Protein AF-A0A7V2MCQ6-F1 (afdb_monomer_lite)

Sequence (87 aa):
MKAKPKTSSLWVVYVVAFDDSDDTEQSHIEPFVGKEPLEAKASDELTEQEARLISLVRGGQLVAIVEGDEAAAEHVRKTVEADVIRK

Secondary structure (DSSP, 8-state):
-PPPP--PPEEEEEEE---TTS--TT--PPPEEEEEEE---S-HHHHHHHHHHHHHHTT-EEEEEEES-HHHHHHHHHHHHHHHHT-

pLDDT: mean 79.1, std 16.35, range [42.28, 96.62]

Radius of gyration: 15.65 Å; chains: 1; bounding box: 35×23×56 Å

Structure (mmCIF, N/CA/C/O backbone):
data_AF-A0A7V2MCQ6-F1
#
_entry.id   AF-A0A7V2MCQ6-F1
#
loop_
_atom_site.group_PDB
_atom_site.id
_atom_site.type_symbol
_atom_site.label_atom_id
_atom_site.label_alt_id
_atom_site.label_comp_id
_atom_site.label_asym_id
_atom_site.label_entity_id
_atom_site.label_seq_id
_atom_site.pdbx_PDB_ins_code
_atom_site.Cartn_x
_atom_site.Cartn_y
_atom_site.Cartn_z
_atom_site.occupancy
_atom_site.B_iso_or_equiv
_atom_site.auth_seq_id
_atom_site.auth_comp_id
_atom_site.auth_asym_id
_atom_site.auth_atom_id
_atom_site.pdbx_PDB_model_num
ATOM 1 N N . MET A 1 1 ? -18.252 0.041 31.828 1.00 46.69 1 MET A N 1
ATOM 2 C CA . MET A 1 1 ? -16.881 -0.119 31.293 1.00 46.69 1 MET A CA 1
ATOM 3 C C . MET A 1 1 ? -16.879 0.477 29.893 1.00 46.69 1 MET A C 1
ATOM 5 O O . MET A 1 1 ? -17.610 -0.026 29.054 1.00 46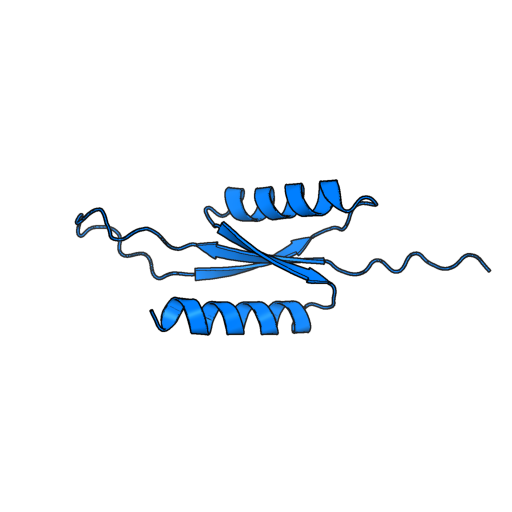.69 1 MET A O 1
ATOM 9 N N . LYS A 1 2 ? -16.188 1.601 29.655 1.00 42.28 2 LYS A N 1
ATOM 10 C CA . LYS A 1 2 ? -16.066 2.155 28.296 1.00 42.28 2 LYS A CA 1
ATOM 11 C C . LYS A 1 2 ? -15.069 1.282 27.534 1.00 42.28 2 LYS A C 1
ATOM 13 O O . LYS A 1 2 ? -13.945 1.121 28.004 1.00 42.28 2 LYS A O 1
ATOM 18 N N . ALA A 1 3 ? -15.492 0.680 26.425 1.00 45.97 3 ALA A N 1
ATOM 19 C CA . ALA A 1 3 ? -14.585 -0.033 25.535 1.00 45.97 3 ALA A CA 1
ATOM 20 C C . ALA A 1 3 ? -13.487 0.946 25.092 1.00 45.97 3 ALA A C 1
ATOM 22 O O . ALA A 1 3 ? -13.796 2.041 24.618 1.00 45.97 3 ALA A O 1
ATOM 23 N N . LYS A 1 4 ? -12.213 0.589 25.303 1.00 44.22 4 LYS A N 1
ATOM 24 C CA . LYS A 1 4 ? -11.108 1.311 24.664 1.00 44.22 4 LYS A CA 1
ATOM 25 C C . LYS A 1 4 ? -11.351 1.239 23.153 1.00 44.22 4 LYS A C 1
ATOM 27 O O . LYS A 1 4 ? -11.622 0.132 22.680 1.00 44.22 4 LYS A O 1
ATOM 32 N N . PRO A 1 5 ? -11.274 2.355 22.410 1.00 48.50 5 PRO A N 1
ATOM 33 C CA . PRO A 1 5 ? -11.290 2.273 20.960 1.00 48.50 5 PRO A CA 1
ATOM 34 C C . PRO A 1 5 ? -10.132 1.356 20.560 1.00 48.50 5 PRO A C 1
ATOM 36 O O . PRO A 1 5 ? -8.984 1.601 20.934 1.00 48.50 5 PRO A O 1
ATOM 39 N N . LYS A 1 6 ? -10.446 0.243 19.892 1.00 51.81 6 LYS A N 1
ATOM 40 C CA . LYS A 1 6 ? -9.437 -0.515 19.158 1.00 51.81 6 LYS A CA 1
ATOM 41 C C . LYS A 1 6 ? -8.981 0.434 18.057 1.00 51.81 6 LYS A C 1
ATOM 43 O O . LYS A 1 6 ? -9.685 0.593 17.072 1.00 51.81 6 LYS A O 1
ATOM 48 N N . THR A 1 7 ? -7.860 1.111 18.256 1.00 54.75 7 THR A N 1
ATOM 49 C CA . THR A 1 7 ? -7.079 1.643 17.143 1.00 54.75 7 THR A CA 1
ATOM 50 C C . THR A 1 7 ? -6.604 0.425 16.366 1.00 54.75 7 THR A C 1
ATOM 52 O O . THR A 1 7 ? -5.610 -0.193 16.746 1.00 54.75 7 THR A O 1
ATOM 55 N N . SER A 1 8 ? -7.380 -0.018 15.375 1.00 63.19 8 SER A N 1
ATOM 56 C CA . SER A 1 8 ? -6.834 -0.906 14.363 1.00 63.19 8 SER A CA 1
ATOM 57 C C . SER A 1 8 ? -5.802 -0.098 13.592 1.00 63.19 8 SER A C 1
ATOM 59 O O . SER A 1 8 ? -6.067 1.014 13.137 1.00 63.19 8 SER A O 1
ATOM 61 N N . SER A 1 9 ? -4.576 -0.608 13.554 1.00 83.06 9 SER A N 1
ATOM 62 C CA . SER A 1 9 ? -3.528 0.009 12.758 1.00 83.06 9 SER A CA 1
ATOM 63 C C . SER A 1 9 ? -3.862 -0.252 11.294 1.00 83.06 9 SER A C 1
ATOM 65 O O . SER A 1 9 ? -4.121 -1.390 10.900 1.00 83.06 9 SER A O 1
ATOM 67 N N . LEU A 1 10 ? -3.919 0.808 10.502 1.00 89.19 10 LEU A N 1
ATOM 68 C CA . LEU A 1 10 ? -4.092 0.704 9.064 1.00 89.19 10 LEU A CA 1
ATOM 69 C C . LEU A 1 10 ? -2.731 0.876 8.405 1.00 89.19 10 LEU A C 1
ATOM 71 O O . LEU A 1 10 ? -1.856 1.559 8.933 1.00 89.19 10 LEU A O 1
ATOM 75 N N . TRP A 1 11 ? -2.548 0.242 7.257 1.00 92.12 11 TRP A N 1
ATOM 76 C CA . TRP A 1 11 ? -1.323 0.319 6.479 1.00 92.12 11 TRP A CA 1
ATOM 77 C C . TRP A 1 11 ? -1.653 0.530 5.015 1.00 92.12 11 TRP A C 1
ATOM 79 O O . TRP A 1 11 ? -2.578 -0.072 4.476 1.00 92.12 11 TRP A O 1
ATOM 8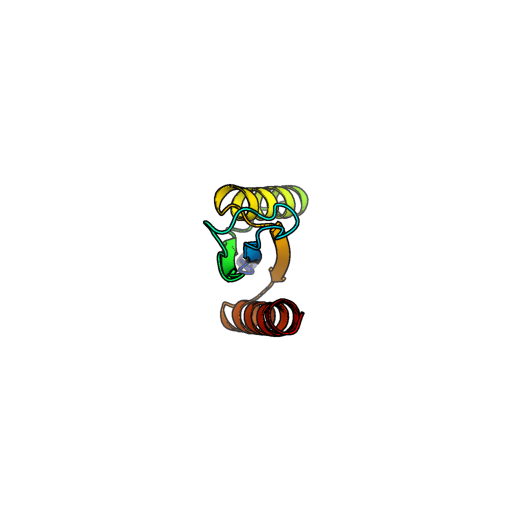9 N N . VAL A 1 12 ? -0.864 1.366 4.364 1.00 94.19 12 VAL A N 1
ATOM 90 C CA . VAL A 1 12 ? -0.918 1.610 2.929 1.00 94.19 12 VAL A CA 1
ATOM 91 C C . VAL A 1 12 ? 0.167 0.780 2.276 1.00 94.19 12 VAL A C 1
ATOM 93 O O . VAL A 1 12 ? 1.307 0.832 2.727 1.00 94.19 12 VAL A O 1
ATOM 96 N N . VAL A 1 13 ? -0.163 0.054 1.213 1.00 95.19 13 VAL A N 1
ATOM 97 C CA . VAL A 1 13 ? 0.810 -0.585 0.320 1.00 95.19 13 VAL A CA 1
ATOM 98 C C . VAL A 1 13 ? 0.714 0.089 -1.042 1.00 95.19 13 VAL A C 1
ATOM 100 O O . VAL A 1 13 ? -0.381 0.220 -1.597 1.00 95.19 13 VAL A O 1
ATOM 103 N N . TYR A 1 14 ? 1.853 0.518 -1.577 1.00 94.81 14 TYR A N 1
ATOM 104 C CA . TYR A 1 14 ? 1.938 1.252 -2.836 1.00 94.81 14 TYR A CA 1
ATOM 105 C C . TYR A 1 14 ? 3.084 0.743 -3.707 1.00 94.81 14 TYR A C 1
ATOM 107 O O . TYR A 1 14 ? 4.062 0.188 -3.206 1.00 94.81 14 TYR A O 1
ATOM 115 N N . VAL A 1 15 ? 2.963 0.948 -5.015 1.00 93.38 15 VAL A N 1
ATOM 116 C CA . VAL A 1 15 ? 3.981 0.581 -6.006 1.00 93.38 15 VAL A CA 1
ATOM 117 C C . VAL A 1 15 ? 4.485 1.839 -6.690 1.00 93.38 15 VAL A C 1
ATOM 119 O O . VAL A 1 15 ? 3.691 2.634 -7.183 1.00 93.38 15 VAL A O 1
ATOM 122 N N . VAL A 1 16 ? 5.799 2.011 -6.731 1.00 89.44 16 VAL A N 1
ATOM 123 C CA . VAL A 1 16 ? 6.483 3.009 -7.551 1.00 89.44 16 VAL A CA 1
ATOM 124 C C . VAL A 1 16 ? 7.077 2.257 -8.733 1.00 89.44 16 VAL A C 1
ATOM 126 O O . VAL A 1 16 ? 8.073 1.555 -8.584 1.00 89.44 16 VAL A O 1
ATOM 129 N N . ALA A 1 17 ? 6.432 2.354 -9.888 1.00 81.25 17 ALA A N 1
ATOM 130 C CA . ALA A 1 17 ? 6.912 1.790 -11.142 1.00 81.25 17 ALA A CA 1
ATOM 131 C C . ALA A 1 17 ? 6.719 2.847 -12.230 1.00 81.25 17 ALA A C 1
ATOM 133 O O . ALA A 1 17 ? 5.656 3.469 -12.299 1.00 81.25 17 ALA A O 1
ATOM 134 N N . PHE A 1 18 ? 7.753 3.078 -13.032 1.00 70.56 18 PHE A N 1
ATOM 135 C CA . PHE A 1 18 ? 7.689 3.985 -14.173 1.00 70.56 18 PHE A CA 1
ATOM 136 C C . PHE A 1 18 ? 7.324 3.186 -15.424 1.00 70.56 18 PHE A C 1
ATOM 138 O O . PHE A 1 18 ? 7.665 2.011 -15.535 1.00 70.56 18 PHE A O 1
ATOM 145 N N . ASP A 1 19 ? 6.563 3.808 -16.319 1.00 62.47 19 ASP A N 1
ATOM 146 C CA . ASP A 1 19 ? 6.210 3.202 -17.597 1.00 62.47 19 ASP A CA 1
ATOM 147 C C . ASP A 1 19 ? 7.426 3.283 -18.529 1.00 62.47 19 ASP A C 1
ATOM 149 O O . ASP A 1 19 ? 7.878 4.379 -18.855 1.00 62.47 19 ASP A O 1
ATOM 153 N N . ASP A 1 20 ? 7.947 2.128 -18.945 1.00 55.62 20 ASP A N 1
ATOM 154 C CA . ASP A 1 20 ? 9.038 2.003 -19.923 1.00 55.62 20 ASP A CA 1
ATOM 155 C C . ASP A 1 20 ? 8.570 2.334 -21.363 1.00 55.62 20 ASP A C 1
ATOM 157 O O . ASP A 1 20 ? 9.286 2.078 -22.330 1.00 55.62 20 ASP A O 1
ATOM 161 N N . SER A 1 21 ? 7.361 2.883 -21.553 1.00 57.94 21 SER A N 1
ATOM 162 C CA . SER A 1 21 ? 6.853 3.262 -22.881 1.00 57.94 21 SER A CA 1
ATOM 163 C C . SER A 1 21 ? 7.605 4.429 -23.540 1.00 57.94 21 SER A C 1
ATOM 165 O O . SER A 1 21 ? 7.505 4.584 -24.759 1.00 57.94 21 SER A O 1
ATOM 167 N N . ASP A 1 22 ? 8.392 5.199 -22.779 1.00 55.31 22 ASP A N 1
ATOM 168 C CA . ASP A 1 22 ? 9.321 6.202 -23.306 1.00 55.31 22 ASP A CA 1
ATOM 169 C C . ASP A 1 22 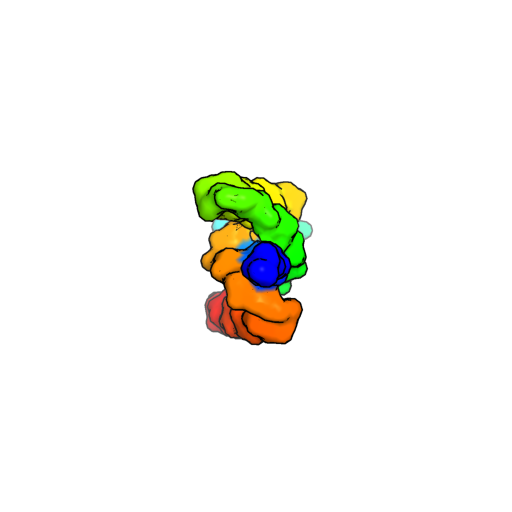? 10.755 5.645 -23.317 1.00 55.31 22 ASP A C 1
ATOM 171 O O . ASP A 1 22 ? 11.465 5.650 -22.312 1.00 55.31 22 ASP A O 1
ATOM 175 N N . ASP A 1 23 ? 11.168 5.195 -24.504 1.00 54.31 23 ASP A N 1
ATOM 176 C CA . ASP A 1 23 ? 12.459 4.615 -24.913 1.00 54.31 23 ASP A CA 1
ATOM 177 C C . ASP A 1 23 ? 13.635 5.618 -24.792 1.00 54.31 23 ASP A C 1
ATOM 179 O O . ASP A 1 23 ? 14.373 5.908 -25.737 1.00 54.31 23 ASP A O 1
ATOM 183 N N . THR A 1 24 ? 13.776 6.246 -23.625 1.00 56.91 24 THR A N 1
ATOM 184 C CA . THR A 1 24 ? 14.912 7.098 -23.282 1.00 56.91 24 THR A CA 1
ATOM 185 C C . THR A 1 24 ? 15.793 6.324 -22.313 1.00 56.91 24 THR A C 1
ATOM 187 O O . THR A 1 24 ? 15.454 6.155 -21.147 1.00 56.91 24 THR A O 1
ATOM 190 N N . GLU A 1 25 ? 16.941 5.850 -22.805 1.00 57.78 25 GLU A N 1
ATOM 191 C CA . GLU A 1 25 ? 17.927 4.984 -22.125 1.00 57.78 25 GLU A CA 1
ATOM 192 C C . GLU A 1 25 ? 18.483 5.501 -20.768 1.00 57.78 25 GLU A C 1
ATOM 194 O O . GLU A 1 25 ? 19.493 4.999 -20.277 1.00 57.78 25 GLU A O 1
ATOM 199 N N . GLN A 1 26 ? 17.908 6.530 -20.141 1.00 52.41 26 GLN A N 1
ATOM 200 C CA . GLN A 1 26 ? 18.529 7.234 -19.019 1.00 52.41 26 GLN A CA 1
ATOM 201 C C . GLN A 1 26 ? 17.915 6.994 -17.643 1.00 52.41 26 GLN A C 1
ATOM 203 O O . GLN A 1 26 ? 18.493 7.476 -16.669 1.00 52.41 26 GLN A O 1
ATOM 208 N N . SER A 1 27 ? 16.817 6.252 -17.479 1.00 53.25 27 SER A N 1
ATOM 209 C CA . SER A 1 27 ? 16.269 6.008 -16.131 1.00 53.25 27 SER A CA 1
ATOM 210 C C . SER A 1 27 ? 15.387 4.759 -16.035 1.00 53.25 27 SER A C 1
ATOM 212 O O . SER A 1 27 ? 14.230 4.862 -15.642 1.00 53.25 27 SER A O 1
ATOM 214 N N . HIS A 1 28 ? 15.929 3.569 -16.319 1.00 60.72 28 HIS A N 1
ATOM 215 C CA . HIS A 1 28 ? 15.296 2.336 -15.836 1.00 60.72 28 HIS A CA 1
ATOM 216 C C . HIS A 1 28 ? 15.392 2.313 -14.305 1.00 60.72 28 HIS A C 1
ATOM 218 O O . HIS A 1 28 ? 16.425 1.968 -13.729 1.00 60.72 28 HIS A O 1
ATOM 224 N N . ILE A 1 29 ? 14.336 2.773 -13.642 1.00 67.25 29 ILE A N 1
ATOM 225 C CA . ILE A 1 29 ? 14.189 2.692 -12.192 1.00 67.25 29 ILE A CA 1
ATOM 226 C C . ILE A 1 29 ? 13.523 1.353 -11.896 1.00 67.25 29 ILE A C 1
ATOM 228 O O . ILE A 1 29 ? 12.411 1.103 -12.357 1.00 67.25 29 ILE A O 1
ATOM 232 N N . GLU A 1 30 ? 14.198 0.496 -11.126 1.00 78.38 30 GLU A N 1
ATOM 233 C CA . GLU A 1 30 ? 13.613 -0.773 -10.691 1.00 78.38 30 GLU A CA 1
ATOM 234 C C . GLU A 1 30 ? 12.302 -0.516 -9.927 1.00 78.38 30 GLU A C 1
ATOM 236 O O . GLU A 1 30 ? 12.264 0.357 -9.049 1.00 78.38 30 GLU A O 1
ATOM 241 N N . PRO A 1 31 ? 11.222 -1.256 -10.238 1.00 86.06 31 PRO A N 1
ATOM 242 C CA . PRO A 1 31 ? 9.952 -1.072 -9.563 1.00 86.06 31 PRO A CA 1
ATOM 243 C C . PRO A 1 31 ? 10.094 -1.378 -8.070 1.00 86.06 31 PRO A C 1
ATOM 245 O O . PRO A 1 31 ? 10.640 -2.403 -7.663 1.00 86.06 31 PRO A O 1
ATOM 248 N N . PHE A 1 32 ? 9.561 -0.485 -7.243 1.00 89.69 32 PHE A N 1
ATOM 249 C CA . PHE A 1 32 ? 9.637 -0.559 -5.789 1.00 89.69 32 PHE A CA 1
ATOM 250 C C . PHE A 1 32 ? 8.246 -0.726 -5.180 1.00 89.69 32 PHE A C 1
ATOM 252 O O . PHE A 1 32 ? 7.300 -0.040 -5.566 1.00 89.69 32 PHE A O 1
ATOM 259 N N . VAL A 1 33 ? 8.123 -1.599 -4.175 1.00 94.12 33 VAL A N 1
ATOM 260 C CA . VAL A 1 33 ? 6.877 -1.785 -3.417 1.00 94.12 33 VAL A CA 1
ATOM 261 C C . VAL A 1 33 ? 7.075 -1.359 -1.969 1.00 94.12 33 VAL A C 1
ATOM 263 O O . VAL A 1 33 ? 7.778 -2.020 -1.197 1.00 94.12 33 VAL A O 1
ATOM 266 N N . GLY A 1 34 ? 6.421 -0.261 -1.601 1.00 93.62 34 GLY A N 1
ATOM 267 C CA . GLY A 1 34 ? 6.483 0.343 -0.277 1.00 93.62 34 GLY A CA 1
ATOM 268 C C . GLY A 1 34 ? 5.275 0.008 0.591 1.00 93.62 34 GLY A C 1
ATOM 269 O O . GLY A 1 34 ? 4.210 -0.378 0.102 1.00 93.62 34 GLY A O 1
ATOM 270 N N . LYS A 1 35 ? 5.443 0.181 1.906 1.00 94.62 35 LYS A N 1
ATOM 271 C CA . LYS A 1 35 ? 4.348 0.158 2.878 1.00 94.62 35 LYS A CA 1
ATOM 272 C C . LYS A 1 35 ? 4.546 1.238 3.941 1.00 94.62 35 LYS A C 1
ATOM 274 O O . LYS A 1 35 ? 5.671 1.440 4.393 1.00 94.62 35 LYS A O 1
ATOM 279 N N . GLU A 1 36 ? 3.473 1.887 4.375 1.00 91.81 36 GLU A N 1
ATOM 280 C CA . GLU A 1 36 ? 3.514 2.912 5.427 1.00 91.81 36 GLU A CA 1
ATOM 281 C C . GLU A 1 36 ? 2.307 2.791 6.365 1.00 91.81 36 GLU A C 1
ATOM 283 O O . GLU A 1 36 ? 1.217 2.437 5.908 1.00 91.81 36 GLU A O 1
ATOM 288 N N . PRO A 1 37 ? 2.475 3.056 7.673 1.00 89.94 37 PRO 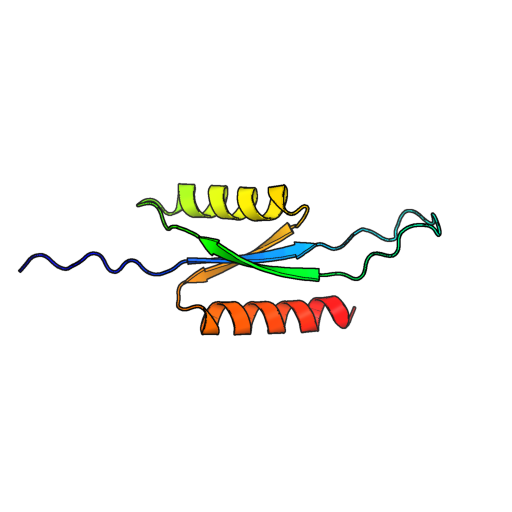A N 1
ATOM 289 C CA . PRO A 1 37 ? 1.351 3.090 8.593 1.00 89.94 37 PRO A CA 1
ATOM 290 C C . PRO A 1 37 ? 0.452 4.287 8.272 1.00 89.94 37 PRO A C 1
ATOM 292 O O . PRO A 1 37 ? 0.918 5.381 7.954 1.00 89.94 37 PRO A O 1
ATOM 295 N N . LEU A 1 38 ? -0.849 4.071 8.396 1.00 86.19 38 LEU A N 1
ATOM 296 C CA . LEU A 1 38 ? -1.887 5.073 8.262 1.00 86.19 38 LEU A CA 1
ATOM 297 C C . LEU A 1 38 ? -2.503 5.308 9.640 1.00 86.19 38 LEU A C 1
ATOM 299 O O . LEU A 1 38 ? -2.991 4.380 10.293 1.00 86.19 38 LEU A O 1
ATOM 303 N N . GLU A 1 39 ? -2.500 6.559 10.083 1.00 74.88 39 GLU A N 1
ATOM 304 C CA . GLU A 1 39 ? -3.227 6.938 11.288 1.00 74.88 39 GLU A CA 1
ATOM 305 C C . GLU A 1 39 ? -4.722 6.974 10.968 1.00 74.88 39 GLU A C 1
ATOM 307 O O . GLU A 1 39 ? -5.236 7.960 10.449 1.00 74.88 39 GLU A O 1
ATOM 312 N N . ALA A 1 40 ? -5.418 5.871 11.254 1.00 63.38 40 ALA A N 1
ATOM 313 C CA . ALA A 1 40 ? -6.851 5.750 11.021 1.00 63.38 40 ALA A CA 1
ATOM 314 C C . ALA A 1 40 ? -7.613 6.895 11.711 1.00 63.38 40 ALA A C 1
ATOM 316 O O . ALA A 1 40 ? -7.660 6.984 12.943 1.00 63.38 40 ALA A O 1
ATOM 317 N N . LYS A 1 41 ? -8.235 7.773 10.920 1.00 60.09 41 LYS A N 1
ATOM 318 C CA . LYS A 1 41 ? -9.220 8.736 11.422 1.00 60.09 41 LYS A CA 1
ATOM 319 C C . LYS A 1 41 ? -10.589 8.072 11.504 1.00 60.09 41 LYS A C 1
ATOM 321 O O . LYS A 1 41 ? -10.862 7.089 10.832 1.00 60.09 41 LYS A O 1
ATOM 326 N N . ALA A 1 42 ? -11.469 8.631 12.331 1.00 54.12 42 ALA A N 1
ATOM 327 C CA . ALA A 1 42 ? -12.765 8.050 12.698 1.00 54.12 42 ALA A CA 1
ATOM 328 C C . ALA A 1 42 ? -13.781 7.845 11.543 1.00 54.12 42 ALA A C 1
ATOM 330 O O . ALA A 1 42 ? -14.928 7.502 11.823 1.00 54.12 42 ALA A O 1
ATOM 331 N N . SER A 1 43 ? -13.404 8.064 10.279 1.00 65.44 43 SER A N 1
ATOM 332 C CA . SER A 1 43 ? -14.255 7.814 9.112 1.00 65.44 43 SER A CA 1
ATOM 333 C C . SER A 1 43 ? -13.496 7.095 7.995 1.00 65.44 43 SER A C 1
ATOM 335 O O . SER A 1 43 ? -12.412 7.531 7.593 1.00 65.44 43 SER A O 1
ATOM 337 N N . ASP A 1 44 ? -14.127 6.072 7.430 1.00 68.19 44 ASP A N 1
ATOM 338 C CA . ASP A 1 44 ? -13.568 5.220 6.375 1.00 68.19 44 ASP A CA 1
ATOM 339 C C . ASP A 1 44 ? -13.284 5.985 5.065 1.00 68.19 44 ASP A C 1
ATOM 341 O O . ASP A 1 44 ? -12.306 5.705 4.378 1.00 68.19 44 ASP A O 1
ATOM 345 N N . GLU A 1 45 ? -14.065 7.021 4.738 1.00 64.44 45 GLU A N 1
ATOM 346 C CA . GLU A 1 45 ? -13.851 7.827 3.520 1.00 64.44 45 GLU A CA 1
ATOM 347 C C . GLU A 1 45 ? -12.568 8.674 3.578 1.00 64.44 45 GLU A C 1
ATOM 349 O O . GLU A 1 45 ? -11.847 8.794 2.586 1.00 64.44 45 GLU A O 1
ATOM 354 N N . LEU A 1 46 ? -12.243 9.234 4.750 1.00 66.81 46 LEU A N 1
ATOM 355 C CA . LEU A 1 46 ? -10.985 9.968 4.950 1.00 66.81 46 LEU A CA 1
ATOM 356 C C . LEU A 1 46 ? -9.774 9.033 4.860 1.00 66.81 46 LEU A C 1
ATOM 358 O O . LEU A 1 46 ? -8.726 9.427 4.360 1.00 66.81 46 LEU A O 1
ATOM 362 N N . THR A 1 47 ? -9.945 7.783 5.285 1.00 79.75 47 THR A N 1
ATOM 363 C CA . THR A 1 47 ? -8.900 6.759 5.286 1.00 79.75 47 THR A CA 1
ATOM 364 C C . THR A 1 47 ? -8.430 6.429 3.865 1.00 79.75 47 THR A C 1
ATOM 366 O O . THR A 1 47 ? -7.227 6.370 3.605 1.00 79.75 47 THR A O 1
ATOM 369 N N . GLU A 1 48 ? -9.354 6.265 2.912 1.00 83.12 48 GLU A N 1
ATOM 370 C CA . GLU A 1 48 ? -8.984 5.982 1.519 1.00 83.12 48 GLU A CA 1
ATOM 371 C C . GLU A 1 48 ? -8.302 7.184 0.849 1.00 83.12 48 GLU A C 1
ATOM 373 O O . GLU A 1 48 ? -7.308 7.029 0.134 1.00 83.12 48 GLU A O 1
ATOM 378 N N . GLN A 1 49 ? -8.799 8.399 1.102 1.00 86.81 49 GLN A N 1
ATOM 379 C CA . GLN A 1 49 ? -8.195 9.622 0.569 1.00 86.81 49 GLN A CA 1
ATOM 380 C C . GLN A 1 49 ? -6.768 9.829 1.087 1.00 86.81 49 GLN A C 1
A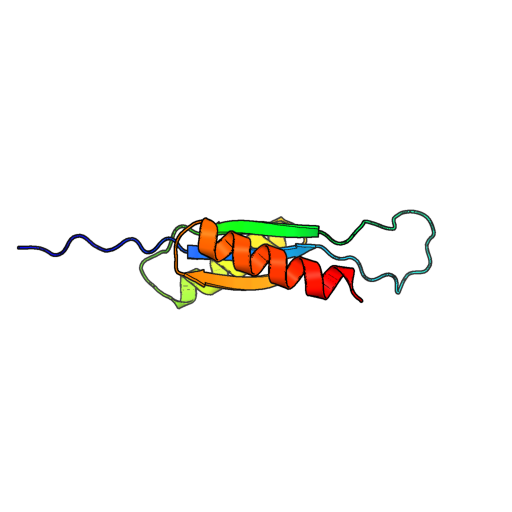TOM 382 O O . GLN A 1 49 ? -5.873 10.159 0.308 1.00 86.81 49 GLN A O 1
ATOM 387 N N . GLU A 1 50 ? -6.533 9.594 2.378 1.00 87.44 50 GLU A N 1
ATOM 388 C CA . GLU A 1 50 ? -5.202 9.682 2.979 1.00 87.44 50 GLU A CA 1
ATOM 389 C C . GLU A 1 50 ? -4.259 8.609 2.427 1.00 87.44 50 GLU A C 1
ATOM 391 O O . GLU A 1 50 ? -3.120 8.921 2.078 1.00 87.44 50 GLU A O 1
ATOM 396 N N . ALA A 1 51 ? -4.734 7.374 2.245 1.00 88.62 51 ALA A N 1
ATOM 397 C CA . ALA A 1 51 ? -3.939 6.312 1.633 1.00 88.62 51 ALA A CA 1
ATOM 398 C C . ALA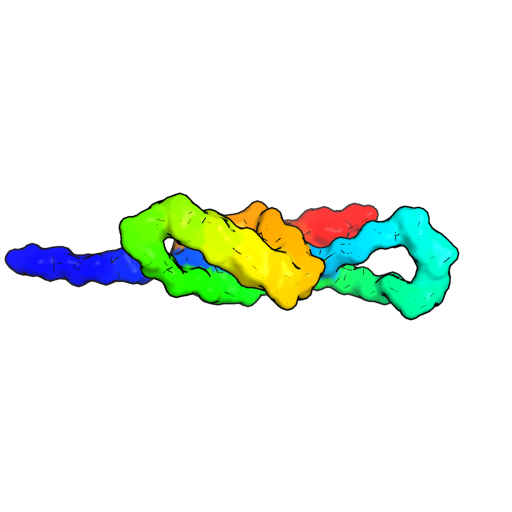 A 1 51 ? -3.515 6.645 0.191 1.00 88.62 51 ALA A C 1
ATOM 400 O O . ALA A 1 51 ? -2.363 6.421 -0.204 1.00 88.62 51 ALA A O 1
ATOM 401 N N . ARG A 1 52 ? -4.427 7.234 -0.594 1.00 88.88 52 ARG A N 1
ATOM 402 C CA . ARG A 1 52 ? -4.128 7.730 -1.947 1.00 88.88 52 ARG A CA 1
ATOM 403 C C . ARG A 1 52 ? -3.111 8.868 -1.911 1.00 88.88 52 ARG A C 1
ATOM 405 O O . ARG A 1 52 ? -2.185 8.866 -2.716 1.00 88.88 52 ARG A O 1
ATOM 412 N N . LEU A 1 53 ? -3.250 9.805 -0.972 1.00 89.94 53 LEU A N 1
ATOM 413 C CA . LEU A 1 53 ? -2.326 10.928 -0.812 1.00 89.94 53 LEU A CA 1
ATOM 414 C C . LEU A 1 53 ? -0.913 10.457 -0.436 1.00 89.94 53 LEU A C 1
ATOM 416 O O . LEU A 1 53 ? 0.054 10.921 -1.033 1.00 89.94 53 LEU A O 1
ATOM 420 N N . ILE A 1 54 ? -0.792 9.515 0.506 1.00 88.75 54 ILE A N 1
ATOM 421 C CA . ILE A 1 54 ? 0.494 8.917 0.899 1.00 88.75 54 ILE A CA 1
ATOM 422 C C . ILE A 1 54 ? 1.177 8.303 -0.318 1.00 88.75 54 ILE A C 1
ATOM 424 O O . ILE A 1 54 ? 2.328 8.626 -0.604 1.00 88.75 54 ILE A O 1
ATOM 428 N N . SER A 1 55 ? 0.448 7.480 -1.072 1.00 90.12 55 SER A N 1
ATOM 429 C CA . SER A 1 55 ? 0.981 6.834 -2.274 1.00 90.12 55 SER A CA 1
ATOM 430 C C . SER A 1 55 ? 1.448 7.876 -3.298 1.00 90.12 55 SER A C 1
ATOM 432 O O . SER A 1 55 ? 2.575 7.804 -3.782 1.00 90.12 55 SER A O 1
ATOM 434 N N . LEU A 1 56 ? 0.634 8.909 -3.548 1.00 89.69 56 LEU A N 1
ATOM 435 C CA . LEU A 1 56 ? 0.940 9.977 -4.502 1.00 89.69 56 LEU A CA 1
ATOM 436 C C . LEU A 1 56 ? 2.190 10.781 -4.117 1.00 89.69 56 LEU A C 1
ATOM 438 O O . LEU A 1 56 ? 3.031 11.046 -4.971 1.00 89.69 56 LEU A O 1
ATOM 442 N N . VAL A 1 57 ? 2.342 11.156 -2.843 1.00 89.25 57 VAL A N 1
ATOM 443 C CA . VAL A 1 57 ? 3.519 11.901 -2.348 1.00 89.25 57 VAL A CA 1
ATOM 444 C C . VAL A 1 57 ? 4.808 11.091 -2.506 1.00 89.25 57 VAL A C 1
ATOM 446 O O . VAL A 1 57 ? 5.887 11.664 -2.647 1.00 89.25 57 VAL A O 1
ATOM 449 N N . ARG A 1 58 ? 4.708 9.759 -2.518 1.00 87.75 58 ARG A N 1
ATOM 450 C CA . ARG A 1 58 ? 5.826 8.844 -2.783 1.00 87.75 58 ARG A CA 1
ATOM 451 C C . ARG A 1 58 ? 6.068 8.591 -4.271 1.00 87.75 58 ARG A C 1
ATOM 453 O O . ARG A 1 58 ? 6.957 7.817 -4.604 1.00 87.75 58 ARG A O 1
ATOM 460 N N . GLY A 1 59 ? 5.297 9.229 -5.153 1.00 87.69 59 GLY A N 1
ATOM 461 C CA . GLY A 1 59 ? 5.335 8.966 -6.592 1.00 87.69 59 GLY A CA 1
ATOM 462 C C . GLY A 1 59 ? 4.814 7.575 -6.955 1.00 87.69 59 GLY A C 1
ATOM 463 O O . GLY A 1 59 ? 5.139 7.060 -8.017 1.00 87.69 59 GLY A O 1
ATOM 464 N N . GLY A 1 60 ? 4.046 6.949 -6.062 1.00 89.56 60 GLY A N 1
ATOM 465 C CA . GLY A 1 60 ? 3.524 5.604 -6.226 1.00 89.56 60 GLY A CA 1
ATOM 466 C C . GLY A 1 60 ? 2.023 5.565 -6.483 1.00 89.56 60 GLY A C 1
ATOM 467 O O . GLY A 1 60 ? 1.279 6.523 -6.262 1.00 89.56 60 GLY A O 1
ATOM 468 N N . GLN A 1 61 ? 1.563 4.402 -6.915 1.00 90.88 61 GLN A N 1
ATOM 469 C CA . GLN A 1 61 ? 0.158 4.060 -7.041 1.00 90.88 61 GLN A CA 1
ATOM 470 C C . GLN A 1 61 ? -0.285 3.257 -5.821 1.00 90.88 61 GLN A C 1
ATOM 472 O O . GLN A 1 61 ? 0.387 2.310 -5.409 1.00 90.88 61 GLN A O 1
ATOM 477 N N . LEU A 1 62 ? -1.428 3.635 -5.247 1.00 93.06 62 LEU A N 1
ATOM 478 C CA . LEU A 1 62 ? -2.052 2.880 -4.164 1.00 93.06 62 LEU A CA 1
ATOM 479 C C . LEU A 1 62 ? -2.456 1.494 -4.677 1.00 93.06 62 LEU A C 1
ATOM 481 O O . LEU A 1 62 ? -3.212 1.400 -5.642 1.00 93.06 62 LEU A O 1
ATOM 485 N N . VAL A 1 63 ? -2.004 0.442 -3.996 1.00 93.62 63 VAL A N 1
ATOM 486 C CA . VAL A 1 63 ? -2.363 -0.945 -4.323 1.00 93.62 63 VAL A CA 1
ATOM 487 C C . VAL A 1 63 ? -3.358 -1.513 -3.325 1.00 93.62 63 VAL A C 1
ATOM 489 O O . VAL A 1 63 ? -4.354 -2.111 -3.724 1.00 93.62 63 VAL A O 1
ATOM 492 N N . ALA A 1 64 ? -3.100 -1.336 -2.029 1.00 92.94 64 ALA A N 1
ATOM 493 C CA . ALA A 1 64 ? -3.948 -1.894 -0.985 1.00 92.94 64 ALA A CA 1
ATOM 494 C C . ALA A 1 64 ? -3.937 -1.044 0.286 1.00 92.94 64 ALA A C 1
ATOM 496 O O . ALA A 1 64 ? -2.941 -0.399 0.619 1.00 92.94 64 ALA A O 1
ATOM 497 N N . ILE A 1 65 ? -5.046 -1.114 1.020 1.00 92.31 65 ILE A N 1
ATOM 498 C CA . ILE A 1 65 ? -5.152 -0.671 2.409 1.00 92.31 65 ILE A CA 1
ATOM 499 C C . ILE A 1 65 ? -5.331 -1.933 3.248 1.00 92.31 65 ILE A C 1
ATOM 501 O O . ILE A 1 65 ? -6.242 -2.723 3.001 1.00 92.31 65 ILE A O 1
ATOM 505 N N . VAL A 1 66 ? -4.435 -2.148 4.203 1.00 91.81 66 VAL A N 1
ATOM 506 C CA . VAL A 1 66 ? -4.391 -3.349 5.036 1.00 91.81 66 VAL A CA 1
ATOM 507 C C . VAL A 1 66 ? -4.755 -2.965 6.459 1.00 91.81 66 VAL A C 1
ATOM 509 O O . VAL A 1 66 ? -4.080 -2.145 7.079 1.00 91.81 66 VAL A O 1
ATOM 512 N N . GLU A 1 67 ? -5.809 -3.575 6.988 1.00 88.94 67 GLU A N 1
ATOM 513 C CA . GLU A 1 67 ? -6.136 -3.486 8.406 1.00 88.94 67 GLU A CA 1
ATOM 514 C C . GLU A 1 67 ? -5.395 -4.577 9.180 1.00 88.94 67 GLU A C 1
ATOM 516 O O . GLU A 1 67 ? -5.529 -5.764 8.879 1.00 88.94 67 GLU A O 1
ATOM 521 N N . GLY A 1 68 ? -4.610 -4.187 10.185 1.00 87.62 68 GLY A N 1
ATOM 522 C CA . GLY A 1 68 ? -3.881 -5.134 11.018 1.00 87.62 68 GLY A CA 1
ATOM 523 C C . GLY A 1 68 ? -2.535 -4.620 11.507 1.00 87.62 68 GLY A C 1
ATOM 524 O O . GLY A 1 68 ? -2.259 -3.425 11.563 1.00 87.62 68 GLY A O 1
ATOM 525 N N . ASP A 1 69 ? -1.683 -5.549 11.918 1.00 90.25 69 ASP A N 1
ATOM 526 C CA . ASP A 1 69 ? -0.335 -5.222 12.357 1.00 90.25 69 ASP A CA 1
ATOM 527 C C . ASP A 1 69 ? 0.636 -5.051 11.177 1.00 90.25 69 ASP A C 1
ATOM 529 O O . ASP A 1 69 ? 0.315 -5.245 10.002 1.00 90.25 69 ASP A O 1
ATOM 533 N N . GLU A 1 70 ? 1.866 -4.672 11.511 1.00 92.06 70 GLU A N 1
ATOM 534 C CA . GLU A 1 70 ? 2.927 -4.490 10.530 1.00 92.06 70 GLU A CA 1
ATOM 535 C C . GLU A 1 70 ? 3.249 -5.775 9.744 1.00 92.06 70 GLU A C 1
ATOM 537 O O . GLU A 1 70 ? 3.654 -5.708 8.579 1.00 92.06 70 GLU A O 1
ATOM 542 N N . ALA A 1 71 ? 3.079 -6.944 10.368 1.00 93.50 71 ALA A N 1
ATOM 543 C CA . ALA A 1 71 ? 3.384 -8.228 9.753 1.00 93.50 71 ALA A CA 1
ATOM 544 C C . ALA A 1 71 ? 2.372 -8.571 8.652 1.00 93.50 71 ALA A C 1
ATOM 546 O O . ALA A 1 71 ? 2.772 -9.036 7.582 1.00 93.50 71 ALA A O 1
ATOM 547 N N . ALA A 1 72 ? 1.087 -8.283 8.875 1.00 92.25 72 ALA A N 1
ATOM 548 C CA . ALA A 1 72 ? 0.053 -8.399 7.852 1.00 92.25 72 ALA A CA 1
ATOM 549 C C . ALA A 1 72 ? 0.350 -7.486 6.651 1.00 92.25 72 ALA A C 1
ATOM 551 O O . ALA A 1 72 ? 0.322 -7.938 5.504 1.00 92.25 72 ALA A O 1
ATOM 552 N N . ALA A 1 73 ? 0.721 -6.228 6.906 1.00 94.00 73 ALA A N 1
ATOM 553 C CA . ALA A 1 73 ? 1.098 -5.287 5.853 1.00 94.00 73 ALA A CA 1
ATOM 554 C C . ALA A 1 73 ? 2.347 -5.741 5.076 1.00 94.00 73 ALA A C 1
ATOM 556 O O . ALA A 1 73 ? 2.385 -5.647 3.850 1.00 94.00 73 ALA A O 1
ATOM 557 N N . GLU A 1 74 ? 3.356 -6.286 5.765 1.00 96.44 74 GLU A N 1
ATOM 558 C CA . GLU A 1 74 ? 4.565 -6.820 5.127 1.00 96.44 74 GLU A CA 1
ATOM 559 C C . GLU A 1 74 ? 4.276 -8.047 4.259 1.00 96.44 74 GLU A C 1
ATOM 561 O O . GLU A 1 74 ? 4.861 -8.201 3.187 1.00 96.44 74 GLU A O 1
ATOM 566 N N . HIS A 1 75 ? 3.357 -8.914 4.686 1.00 96.62 75 HIS A N 1
ATOM 567 C CA . HIS A 1 75 ? 2.935 -10.053 3.879 1.00 96.62 75 HIS A CA 1
ATOM 568 C C . HIS A 1 75 ? 2.293 -9.603 2.558 1.00 96.62 75 HIS A C 1
ATOM 570 O O . HIS A 1 75 ? 2.636 -10.125 1.493 1.00 96.62 75 HIS A O 1
ATOM 576 N N . VAL A 1 76 ? 1.418 -8.594 2.611 1.00 96.00 76 VAL A N 1
ATOM 577 C CA . VAL A 1 76 ? 0.798 -8.010 1.412 1.00 96.00 76 VAL A CA 1
ATOM 578 C C . VAL A 1 76 ? 1.851 -7.339 0.532 1.00 96.00 76 VAL A C 1
ATOM 580 O O . VAL A 1 76 ? 1.898 -7.628 -0.661 1.00 96.00 76 VAL A O 1
ATOM 583 N N . ARG A 1 77 ? 2.751 -6.528 1.107 1.00 96.19 77 ARG A N 1
ATOM 584 C CA . ARG A 1 77 ? 3.853 -5.877 0.375 1.00 96.19 77 ARG A CA 1
ATOM 585 C C . ARG A 1 77 ? 4.685 -6.889 -0.419 1.00 96.19 77 ARG A C 1
ATOM 587 O O . ARG A 1 77 ? 4.868 -6.705 -1.616 1.00 96.19 77 ARG A O 1
ATOM 594 N N . LYS A 1 78 ? 5.125 -7.983 0.216 1.00 95.88 78 LYS A N 1
ATOM 595 C CA . LYS A 1 78 ? 5.894 -9.060 -0.442 1.00 95.88 78 LYS A CA 1
ATOM 596 C C . LYS A 1 78 ? 5.117 -9.769 -1.546 1.00 95.88 78 LYS A C 1
ATOM 598 O O . LYS A 1 78 ? 5.703 -10.178 -2.542 1.00 95.88 78 LYS A O 1
ATOM 603 N N . THR A 1 79 ? 3.812 -9.950 -1.355 1.00 95.44 79 THR A N 1
ATOM 604 C CA . THR A 1 79 ? 2.950 -10.576 -2.365 1.00 95.44 79 THR A CA 1
ATOM 605 C C . THR A 1 79 ? 2.850 -9.683 -3.600 1.00 95.44 79 THR A C 1
ATOM 607 O O . THR A 1 79 ? 3.082 -10.149 -4.710 1.00 95.44 79 THR A O 1
ATOM 610 N N . VAL A 1 80 ? 2.605 -8.386 -3.397 1.00 93.38 80 VAL A N 1
ATOM 611 C CA . VAL A 1 80 ? 2.573 -7.386 -4.474 1.00 93.38 80 VAL A CA 1
ATOM 612 C C . VAL A 1 80 ? 3.931 -7.286 -5.171 1.00 93.38 80 VAL A C 1
ATOM 614 O O . VAL A 1 80 ? 3.991 -7.290 -6.393 1.00 93.38 80 VAL A O 1
ATOM 617 N N . GLU A 1 81 ? 5.028 -7.257 -4.416 1.00 92.75 81 GLU A N 1
ATOM 618 C CA . GLU A 1 81 ? 6.396 -7.253 -4.947 1.00 92.75 81 GLU A CA 1
ATOM 619 C C . GLU A 1 81 ? 6.673 -8.464 -5.845 1.00 92.75 81 GLU A C 1
ATOM 621 O O . GLU A 1 81 ? 7.196 -8.305 -6.946 1.00 92.75 81 GLU A O 1
ATOM 626 N N . ALA A 1 82 ? 6.258 -9.663 -5.432 1.00 90.44 82 ALA A N 1
ATOM 627 C CA . ALA A 1 82 ? 6.395 -10.859 -6.256 1.00 90.44 82 ALA A CA 1
ATOM 628 C C . ALA A 1 82 ? 5.584 -10.779 -7.561 1.00 90.44 82 ALA A C 1
ATOM 630 O O . ALA A 1 82 ? 6.049 -11.278 -8.583 1.00 90.44 82 ALA A O 1
ATOM 631 N N . ASP A 1 83 ? 4.402 -10.160 -7.546 1.00 87.44 83 ASP A N 1
ATOM 632 C CA . ASP A 1 83 ? 3.561 -9.995 -8.739 1.00 87.44 83 ASP A CA 1
ATOM 633 C C . ASP A 1 83 ? 4.067 -8.896 -9.684 1.00 87.44 83 ASP A C 1
ATOM 635 O O . ASP A 1 83 ? 3.887 -9.006 -10.898 1.00 87.44 83 ASP A O 1
ATOM 639 N N . VAL A 1 84 ? 4.693 -7.847 -9.141 1.00 83.50 84 VAL A N 1
ATOM 640 C CA . VAL A 1 84 ? 5.267 -6.732 -9.909 1.00 83.50 84 VAL A CA 1
ATOM 641 C C . VAL A 1 84 ? 6.599 -7.129 -10.547 1.00 83.50 84 VAL A C 1
ATOM 643 O O . VAL A 1 84 ? 6.785 -6.874 -11.726 1.00 83.50 84 VAL A O 1
ATOM 646 N N . ILE A 1 85 ? 7.494 -7.801 -9.813 1.00 75.31 85 ILE A N 1
ATOM 647 C CA . ILE A 1 85 ? 8.829 -8.196 -10.311 1.00 75.31 85 ILE A CA 1
ATOM 648 C C . ILE A 1 85 ? 8.763 -9.368 -11.309 1.00 75.31 85 ILE A C 1
ATOM 650 O O . ILE A 1 85 ? 9.677 -9.567 -12.103 1.00 75.31 85 ILE A O 1
ATOM 654 N N . ARG A 1 86 ? 7.706 -10.189 -11.274 1.00 68.38 86 ARG A N 1
ATOM 655 C CA . ARG A 1 86 ? 7.537 -11.316 -12.215 1.00 68.38 86 ARG A CA 1
ATOM 656 C C . ARG A 1 86 ? 7.016 -10.912 -13.598 1.00 68.38 86 ARG A C 1
ATOM 658 O O . ARG A 1 86 ? 6.906 -11.797 -14.449 1.00 68.38 86 ARG A O 1
ATOM 665 N N . LYS A 1 87 ? 6.628 -9.654 -13.793 1.00 56.59 87 LYS A N 1
ATOM 666 C CA . LYS A 1 87 ? 6.152 -9.120 -15.072 1.00 56.59 87 LYS A CA 1
ATOM 667 C C . LYS A 1 87 ? 7.282 -8.417 -15.799 1.00 56.59 87 LYS A C 1
ATOM 669 O O . LYS A 1 87 ? 7.281 -8.537 -17.041 1.00 56.59 87 LYS A O 1
#

Foldseek 3Di:
DDDDPPQFKKKWKWKQADDCPPVDPPDPDPIAIDMDIDRDDPDPVVRVVVSQVVQVVVNTGTDDMDGHDPVRRVVVSVVVVVVRNVD